Protein AF-A0A2U9IJY3-F1 (afdb_monomer)

Secondary structure (DSSP, 8-state):
---GGGS-HHHHHHHHHHHHH-HHHHHHHHHHHHHHGGGS-HHHHHHHHHHHHH-HHHHHHHHHHHTTTS-HHHHHHHHHHHH---

Organism: NCBI:txid619593

Foldseek 3Di:
DDQLLPDDPVVLVVLLVVLLVDVVSLLVCLLNCLLCLVNDDPVSNVSLLVSLLRDVSSVVNSLNNVVVPDDPVVSVVSVVVSPDDD

Mean predicted aligned error: 2.68 Å

Solvent-accessible surface area (backbone atoms only — not comparable to full-atom values): 4683 Å² total; per-residue (Å²): 131,85,59,56,65,74,48,56,71,70,56,47,50,50,52,54,56,48,32,66,78,31,66,72,51,11,59,68,45,23,29,38,47,18,56,24,47,91,73,47,55,70,69,57,48,50,52,53,42,52,40,32,61,75,29,71,61,25,28,56,34,21,53,59,16,30,61,77,73,44,54,75,68,58,48,50,54,51,50,52,57,39,69,58,78,128

Sequence (86 aa):
MFRFDKLCKASQIRILEQARINEDYAKLVAYHVGLAYPKLDEDIKNKAIENARKSEIFYSRFIEGIKQTLSPKEVEEIKLKIERKI

Structure (mmCIF, N/CA/C/O backbone):
data_AF-A0A2U9IJY3-F1
#
_entry.id   AF-A0A2U9IJY3-F1
#
loop_
_atom_site.group_PDB
_atom_site.id
_atom_site.type_symbol
_atom_site.label_atom_id
_atom_site.label_alt_id
_atom_site.label_comp_id
_atom_site.label_asym_id
_atom_site.label_entity_id
_atom_site.label_seq_id
_atom_site.pdbx_PDB_ins_code
_atom_site.Cartn_x
_atom_site.Cartn_y
_atom_site.Cartn_z
_atom_site.occupancy
_atom_site.B_iso_or_equiv
_atom_site.auth_seq_id
_atom_site.auth_comp_id
_atom_site.auth_asym_id
_atom_site.auth_atom_id
_atom_site.pdbx_PDB_model_num
ATOM 1 N N . MET A 1 1 ? 16.836 6.773 -1.303 1.00 67.94 1 MET A N 1
ATOM 2 C CA . MET A 1 1 ? 15.418 6.557 -0.927 1.00 67.94 1 MET A CA 1
ATOM 3 C C . MET A 1 1 ? 14.647 6.136 -2.171 1.00 67.94 1 MET A C 1
ATOM 5 O O . MET A 1 1 ? 14.738 6.840 -3.169 1.00 67.94 1 MET A O 1
ATOM 9 N N . PHE A 1 2 ? 13.939 5.004 -2.146 1.00 85.75 2 PHE A N 1
ATOM 10 C CA . PHE A 1 2 ? 13.129 4.553 -3.284 1.00 85.75 2 PHE A CA 1
ATOM 11 C C . PHE A 1 2 ? 11.878 5.437 -3.439 1.00 85.75 2 PHE A C 1
ATOM 13 O O . PHE A 1 2 ? 11.129 5.634 -2.483 1.00 85.75 2 PHE A O 1
ATOM 20 N N . ARG A 1 3 ? 11.688 6.017 -4.631 1.00 92.62 3 ARG A N 1
ATOM 21 C CA . ARG A 1 3 ? 10.631 6.994 -4.943 1.00 92.62 3 ARG A CA 1
ATOM 22 C C . ARG A 1 3 ? 9.620 6.390 -5.913 1.00 92.62 3 ARG A C 1
ATOM 24 O O . ARG A 1 3 ? 9.720 6.588 -7.120 1.00 92.62 3 ARG A O 1
ATOM 31 N N . PHE A 1 4 ? 8.652 5.648 -5.378 1.00 96.31 4 PHE A N 1
ATOM 32 C CA . PHE A 1 4 ? 7.615 4.988 -6.179 1.00 96.31 4 PHE A CA 1
ATOM 33 C C . PHE A 1 4 ? 6.782 5.988 -7.010 1.00 96.31 4 PHE A C 1
ATOM 35 O O . PHE A 1 4 ? 6.431 5.703 -8.153 1.00 96.31 4 PHE A O 1
ATOM 42 N N . ASP A 1 5 ? 6.567 7.206 -6.493 1.00 96.38 5 ASP A N 1
ATOM 43 C CA . ASP A 1 5 ? 5.878 8.314 -7.178 1.00 96.38 5 ASP A CA 1
ATOM 44 C C . ASP A 1 5 ? 6.598 8.823 -8.439 1.00 96.38 5 ASP A C 1
ATOM 46 O O . ASP A 1 5 ? 5.998 9.523 -9.247 1.00 96.38 5 ASP A O 1
ATOM 50 N N . LYS A 1 6 ? 7.890 8.513 -8.603 1.00 97.06 6 LYS A N 1
ATOM 51 C CA . LYS A 1 6 ? 8.718 8.994 -9.722 1.00 97.06 6 LYS A CA 1
ATOM 52 C C . LYS A 1 6 ? 8.901 7.976 -10.839 1.00 97.06 6 LYS A C 1
ATOM 54 O O . LYS A 1 6 ? 9.536 8.281 -11.844 1.00 97.06 6 LYS A O 1
ATOM 59 N N . LEU A 1 7 ? 8.359 6.778 -10.668 1.00 96.62 7 LEU A N 1
ATOM 60 C CA . LEU A 1 7 ? 8.373 5.756 -11.699 1.00 96.62 7 LEU A CA 1
ATOM 61 C C . LEU A 1 7 ? 7.307 6.054 -12.752 1.00 96.62 7 LEU A C 1
ATOM 63 O O . LEU A 1 7 ? 6.248 6.594 -12.442 1.00 96.62 7 LEU A O 1
ATOM 67 N N . CYS A 1 8 ? 7.561 5.658 -13.999 1.00 97.31 8 CYS A N 1
ATOM 68 C CA . CYS A 1 8 ? 6.510 5.673 -15.009 1.00 97.31 8 CYS A CA 1
ATOM 69 C C . CYS A 1 8 ? 5.388 4.691 -14.630 1.00 97.31 8 CYS A C 1
ATOM 71 O O . CYS A 1 8 ? 5.624 3.689 -13.945 1.00 97.31 8 CYS A O 1
ATOM 73 N N . LYS A 1 9 ? 4.173 4.949 -15.125 1.00 96.50 9 LYS A N 1
ATOM 74 C CA . LYS A 1 9 ? 2.974 4.161 -14.800 1.00 96.50 9 LYS A CA 1
ATOM 75 C C . LYS A 1 9 ? 3.165 2.658 -15.041 1.00 96.50 9 LYS A C 1
ATOM 77 O O . LYS A 1 9 ? 2.796 1.847 -14.199 1.00 96.50 9 LYS A O 1
ATOM 82 N N . ALA A 1 10 ? 3.817 2.279 -16.143 1.00 97.56 10 ALA A N 1
ATOM 83 C CA . ALA A 1 10 ? 4.118 0.879 -16.453 1.00 97.56 10 ALA A CA 1
ATOM 84 C C . ALA A 1 10 ? 4.993 0.207 -15.377 1.00 97.56 10 ALA A C 1
ATOM 86 O O . ALA A 1 10 ? 4.716 -0.917 -14.960 1.00 97.56 10 ALA A O 1
ATOM 87 N N . SER A 1 11 ? 6.011 0.908 -14.874 1.00 98.06 11 SER A N 1
ATOM 88 C CA . SER A 1 11 ? 6.869 0.404 -13.797 1.00 98.06 11 SER A CA 1
ATOM 89 C C . SER A 1 11 ? 6.124 0.309 -12.467 1.00 98.06 11 SER A C 1
ATOM 91 O O . SER A 1 11 ? 6.287 -0.679 -11.755 1.00 98.06 11 SER A O 1
ATOM 93 N N . GLN A 1 12 ? 5.270 1.288 -12.146 1.00 98.38 12 GLN A N 1
ATOM 94 C CA . GLN A 1 12 ? 4.419 1.242 -10.951 1.00 98.38 12 GLN A CA 1
ATOM 95 C C . GLN A 1 12 ? 3.492 0.022 -10.976 1.00 98.38 12 GLN A C 1
ATOM 97 O O . GLN A 1 12 ? 3.426 -0.718 -9.995 1.00 98.38 12 GLN A O 1
ATOM 102 N N . ILE A 1 13 ? 2.838 -0.230 -12.115 1.00 98.06 13 ILE A N 1
ATOM 103 C CA . ILE A 1 13 ? 1.980 -1.404 -12.320 1.00 98.06 13 ILE A CA 1
ATOM 104 C C . ILE A 1 13 ? 2.781 -2.691 -12.135 1.00 98.06 13 ILE A C 1
ATOM 106 O O . ILE A 1 13 ? 2.389 -3.533 -11.331 1.00 98.06 13 ILE A O 1
ATOM 110 N N . ARG A 1 14 ? 3.928 -2.822 -12.812 1.00 97.50 14 ARG A N 1
ATOM 111 C CA . ARG A 1 14 ? 4.760 -4.027 -12.731 1.00 97.50 14 ARG A CA 1
ATOM 112 C C . ARG A 1 14 ? 5.195 -4.328 -11.299 1.00 97.50 14 ARG A C 1
ATOM 114 O O . ARG A 1 14 ? 5.147 -5.477 -10.878 1.00 97.50 14 ARG A O 1
ATOM 121 N N . ILE A 1 15 ? 5.606 -3.315 -10.540 1.00 97.44 15 ILE A N 1
ATOM 122 C CA . ILE A 1 15 ? 5.990 -3.486 -9.131 1.00 97.44 15 ILE A CA 1
ATOM 123 C C . ILE A 1 15 ? 4.812 -3.993 -8.301 1.00 97.44 15 ILE A C 1
ATOM 125 O O . ILE A 1 15 ? 4.982 -4.918 -7.510 1.00 97.44 15 ILE A O 1
ATOM 129 N N . LEU A 1 16 ? 3.624 -3.416 -8.488 1.00 97.62 16 LEU A N 1
ATOM 130 C CA . LEU A 1 16 ? 2.419 -3.852 -7.785 1.00 97.62 16 LEU A CA 1
ATOM 131 C C . LEU A 1 16 ? 2.043 -5.293 -8.158 1.00 97.62 16 LEU A C 1
ATOM 133 O O . LEU A 1 16 ? 1.675 -6.067 -7.280 1.00 97.62 16 LEU A O 1
ATOM 137 N N . GLU A 1 17 ? 2.185 -5.687 -9.420 1.00 96.62 17 GLU A N 1
ATOM 138 C CA . GLU A 1 17 ? 1.932 -7.063 -9.862 1.00 96.62 17 GLU A CA 1
ATOM 139 C C . GLU A 1 17 ? 2.933 -8.062 -9.274 1.00 96.62 17 GLU A C 1
ATOM 141 O O . GLU A 1 17 ? 2.529 -9.136 -8.834 1.00 96.62 17 GLU A O 1
ATOM 146 N N . GLN A 1 18 ? 4.218 -7.701 -9.206 1.00 96.38 18 GLN A N 1
ATOM 147 C CA . GLN A 1 18 ? 5.242 -8.532 -8.564 1.00 96.38 18 GLN A CA 1
ATOM 148 C C . GLN A 1 18 ? 4.997 -8.668 -7.060 1.00 96.38 18 GLN A C 1
ATOM 150 O O . GLN A 1 18 ? 5.075 -9.767 -6.517 1.00 96.38 18 GLN A O 1
ATOM 155 N N . ALA A 1 19 ? 4.626 -7.574 -6.391 1.00 96.44 19 ALA A N 1
ATOM 156 C CA . ALA A 1 19 ? 4.292 -7.586 -4.969 1.00 96.44 19 ALA A CA 1
ATOM 157 C C . ALA A 1 19 ? 3.072 -8.463 -4.656 1.00 96.44 19 ALA A C 1
ATOM 159 O O . ALA A 1 19 ? 2.944 -8.965 -3.548 1.00 96.44 19 ALA A O 1
ATOM 160 N N . ARG A 1 20 ? 2.181 -8.684 -5.627 1.00 93.38 20 ARG A N 1
ATOM 161 C CA . ARG A 1 20 ? 1.019 -9.561 -5.452 1.00 93.38 20 ARG A CA 1
ATOM 162 C C . ARG A 1 20 ? 1.386 -11.044 -5.379 1.00 93.38 20 ARG A C 1
ATOM 164 O O . ARG A 1 20 ? 0.655 -11.8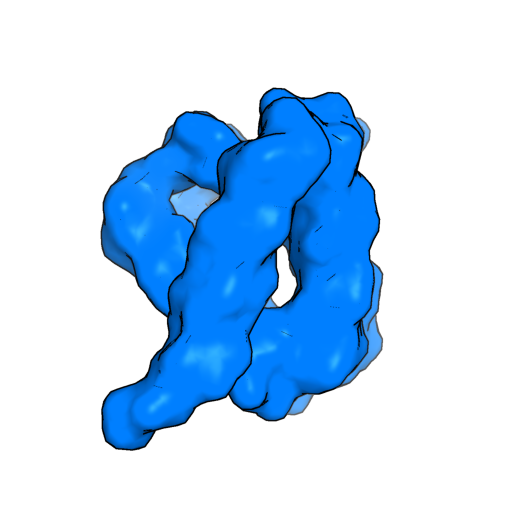08 -4.765 1.00 93.38 20 ARG A O 1
ATOM 171 N N . ILE A 1 21 ? 2.460 -11.458 -6.051 1.00 94.12 21 ILE A N 1
ATOM 172 C CA . ILE A 1 21 ? 2.834 -12.876 -6.209 1.00 94.12 21 ILE A CA 1
ATOM 173 C C . ILE A 1 21 ? 4.087 -13.267 -5.417 1.00 94.12 21 ILE A C 1
ATOM 175 O O . ILE A 1 21 ? 4.459 -14.436 -5.408 1.00 94.12 21 ILE A O 1
ATOM 179 N N . ASN A 1 22 ? 4.754 -12.302 -4.780 1.00 95.62 22 ASN A N 1
ATOM 180 C CA . ASN A 1 22 ? 5.966 -12.518 -4.002 1.0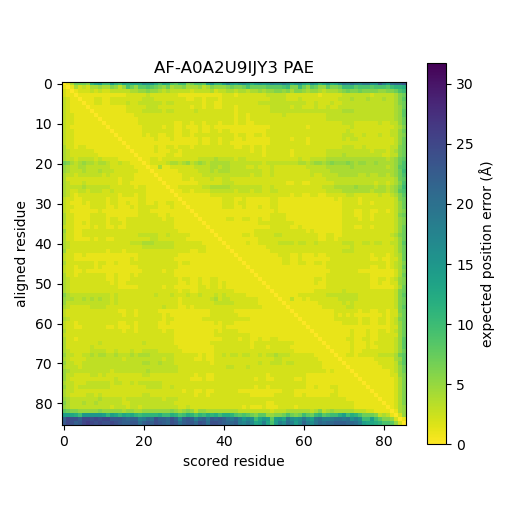0 95.62 22 ASN A CA 1
ATOM 181 C C . ASN A 1 22 ? 5.900 -11.712 -2.697 1.00 95.62 22 ASN A C 1
ATOM 183 O O . ASN A 1 22 ? 5.988 -10.482 -2.706 1.00 95.62 22 ASN A O 1
ATOM 187 N N . GLU A 1 23 ? 5.758 -12.417 -1.577 1.00 93.38 23 GLU A N 1
ATOM 188 C CA . GLU A 1 23 ? 5.604 -11.820 -0.247 1.00 93.38 23 GLU A CA 1
ATOM 189 C C . GLU A 1 23 ? 6.850 -11.067 0.232 1.00 93.38 23 GLU A C 1
ATOM 191 O O . GLU A 1 23 ? 6.726 -9.980 0.802 1.00 93.38 23 GLU A O 1
ATOM 196 N N . ASP A 1 24 ? 8.051 -11.583 -0.043 1.00 94.50 24 ASP A N 1
ATOM 197 C CA . ASP A 1 24 ? 9.302 -10.893 0.290 1.00 94.50 24 ASP A CA 1
ATOM 198 C C . ASP A 1 24 ? 9.412 -9.578 -0.480 1.00 94.50 24 ASP A C 1
ATOM 200 O O . ASP A 1 24 ? 9.768 -8.535 0.075 1.00 94.50 24 ASP A O 1
ATOM 204 N N . TYR A 1 25 ? 9.024 -9.598 -1.756 1.00 94.88 25 TYR A N 1
ATOM 205 C CA . TYR A 1 25 ? 8.967 -8.391 -2.564 1.00 94.88 25 TYR A CA 1
ATOM 206 C C . TYR A 1 25 ? 7.906 -7.415 -2.044 1.00 94.88 25 TYR A C 1
ATOM 208 O O . TYR A 1 25 ? 8.184 -6.222 -1.919 1.00 94.88 25 TYR A O 1
ATOM 216 N N . ALA A 1 26 ? 6.720 -7.905 -1.664 1.00 96.06 26 ALA A N 1
ATOM 217 C CA . ALA A 1 26 ?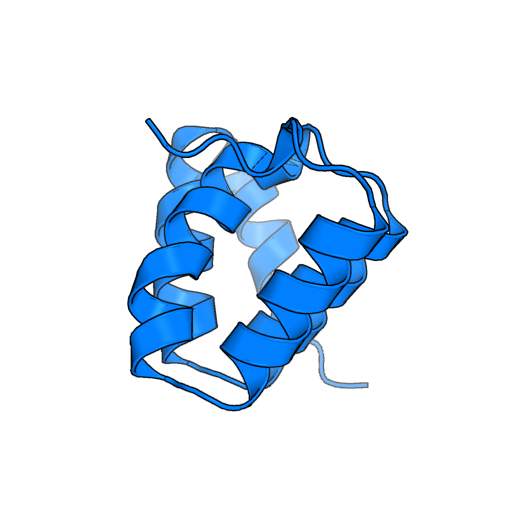 5.666 -7.098 -1.049 1.00 96.06 26 ALA A CA 1
ATOM 218 C C . ALA A 1 26 ? 6.158 -6.386 0.214 1.00 96.06 26 ALA A C 1
ATOM 220 O O . ALA A 1 26 ? 5.971 -5.176 0.358 1.00 96.06 26 ALA A O 1
ATOM 221 N N . LYS A 1 27 ? 6.846 -7.119 1.096 1.00 92.31 27 LYS A N 1
ATOM 222 C CA . LYS A 1 27 ? 7.441 -6.593 2.329 1.00 92.31 27 LYS A CA 1
ATOM 223 C C . LYS A 1 27 ? 8.425 -5.456 2.051 1.00 92.31 27 LYS A C 1
ATOM 225 O O . LYS A 1 27 ? 8.459 -4.496 2.818 1.00 92.31 27 LYS A O 1
ATOM 230 N N . LEU A 1 28 ? 9.190 -5.548 0.961 1.00 93.75 28 LEU A N 1
ATOM 231 C CA . LEU A 1 28 ? 10.150 -4.521 0.551 1.00 93.75 28 LEU A CA 1
ATOM 232 C C . LEU A 1 28 ? 9.475 -3.271 -0.032 1.00 93.75 28 LEU A C 1
ATOM 234 O O . LEU A 1 28 ? 9.885 -2.155 0.282 1.00 93.75 28 LEU A O 1
ATOM 238 N N . VAL A 1 29 ? 8.460 -3.425 -0.889 1.00 96.81 29 VAL A N 1
ATOM 239 C CA . VAL A 1 29 ? 7.932 -2.285 -1.666 1.00 96.81 29 VAL A CA 1
ATOM 240 C C . VAL A 1 29 ? 6.719 -1.602 -1.043 1.00 96.81 29 VAL A C 1
ATOM 242 O O . VAL A 1 29 ? 6.540 -0.400 -1.245 1.00 96.81 29 VAL A O 1
ATOM 245 N N . ALA A 1 30 ? 5.888 -2.318 -0.282 1.00 97.94 30 ALA A N 1
ATOM 246 C CA . ALA A 1 30 ? 4.580 -1.825 0.156 1.00 97.94 30 ALA A CA 1
ATOM 247 C C . ALA A 1 30 ? 4.664 -0.562 1.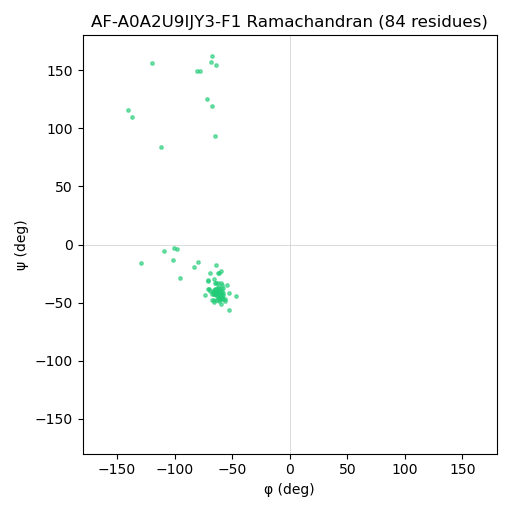027 1.00 97.94 30 ALA A C 1
ATOM 249 O O . ALA A 1 30 ? 3.872 0.362 0.846 1.00 97.94 30 ALA A O 1
ATOM 250 N N . TYR A 1 31 ? 5.676 -0.463 1.895 1.00 97.88 31 TYR A N 1
ATOM 251 C CA . TYR A 1 31 ? 5.931 0.748 2.681 1.00 97.88 31 TYR A CA 1
ATOM 252 C C . TYR A 1 31 ? 6.172 1.973 1.789 1.00 97.88 31 TYR A C 1
ATOM 254 O O . TYR A 1 31 ? 5.579 3.033 1.989 1.00 97.88 31 TYR A O 1
ATOM 262 N N . HIS A 1 32 ? 6.985 1.822 0.743 1.00 97.75 32 HIS A N 1
ATOM 263 C CA . HIS A 1 32 ? 7.275 2.908 -0.189 1.00 97.75 32 HIS A CA 1
ATOM 264 C C . HIS A 1 32 ? 6.089 3.264 -1.088 1.00 97.75 32 HIS A C 1
ATOM 266 O O . HIS A 1 32 ? 5.930 4.433 -1.442 1.00 97.75 32 HIS A O 1
ATOM 272 N N . VAL A 1 33 ? 5.241 2.289 -1.428 1.00 98.19 33 VAL A N 1
ATOM 273 C CA . VAL A 1 33 ? 3.950 2.555 -2.079 1.00 98.19 33 VAL A CA 1
ATOM 274 C C . VAL A 1 33 ? 3.068 3.399 -1.155 1.00 98.19 33 VAL A C 1
ATOM 276 O O . VAL A 1 33 ? 2.502 4.392 -1.605 1.00 98.19 33 VAL A O 1
ATOM 279 N N . GLY A 1 34 ? 3.013 3.069 0.141 1.00 97.88 34 GLY A N 1
ATOM 280 C CA . GLY A 1 34 ? 2.276 3.838 1.147 1.00 97.88 34 GLY A CA 1
ATOM 281 C C . GLY A 1 34 ? 2.769 5.280 1.273 1.00 97.88 34 GLY A C 1
ATOM 282 O O . GLY A 1 34 ? 1.972 6.209 1.201 1.00 97.88 34 GLY A O 1
ATOM 283 N N . LEU A 1 35 ? 4.087 5.488 1.352 1.00 97.88 35 LEU A N 1
ATOM 284 C CA . LEU A 1 35 ? 4.688 6.831 1.362 1.00 97.88 35 LEU A CA 1
ATOM 285 C C . LEU A 1 35 ? 4.352 7.657 0.111 1.00 97.88 35 LEU A C 1
ATOM 287 O O . LEU A 1 35 ? 4.249 8.882 0.168 1.00 97.88 35 LEU A O 1
ATOM 291 N N . ALA A 1 36 ? 4.245 7.001 -1.042 1.00 98.00 36 ALA A N 1
ATOM 292 C CA . ALA A 1 36 ? 3.949 7.661 -2.305 1.00 98.00 36 ALA A CA 1
ATOM 293 C C . ALA A 1 36 ? 2.449 7.908 -2.516 1.00 98.00 36 ALA A C 1
ATOM 295 O O . ALA A 1 36 ? 2.104 8.769 -3.325 1.00 98.00 36 ALA A O 1
ATOM 296 N N . TYR A 1 37 ? 1.576 7.196 -1.792 1.00 98.00 37 TYR A N 1
ATOM 297 C CA . TYR A 1 37 ? 0.135 7.104 -2.037 1.00 98.00 37 TYR A CA 1
ATOM 298 C C . TYR A 1 37 ? -0.581 8.439 -2.302 1.00 98.00 37 TYR A C 1
ATOM 300 O O . TYR A 1 37 ? -1.335 8.499 -3.276 1.00 98.00 37 TYR A O 1
ATOM 308 N N . PRO A 1 38 ? -0.331 9.537 -1.555 1.00 97.44 38 PRO A N 1
ATOM 309 C CA . PRO A 1 38 ? -1.022 10.808 -1.796 1.00 97.44 38 PRO A CA 1
ATOM 310 C C . PRO A 1 38 ? -0.754 11.398 -3.190 1.00 97.44 38 PRO A C 1
ATOM 312 O O . PRO A 1 38 ? -1.576 12.146 -3.712 1.00 97.44 38 PRO A O 1
ATOM 315 N N . LYS A 1 39 ? 0.384 11.043 -3.802 1.00 97.44 39 LYS A N 1
ATOM 316 C CA . LYS A 1 39 ? 0.878 11.570 -5.085 1.00 97.44 39 LYS A CA 1
ATOM 317 C C . LYS A 1 39 ? 0.571 10.664 -6.278 1.00 97.44 39 LYS A C 1
ATOM 319 O O . LYS A 1 39 ? 0.932 11.010 -7.399 1.00 97.44 39 LYS A O 1
ATOM 324 N N . LEU A 1 40 ? -0.018 9.495 -6.040 1.00 97.75 40 LEU A N 1
ATOM 325 C CA . LEU A 1 40 ? -0.332 8.531 -7.091 1.00 97.75 40 LEU A CA 1
ATOM 326 C C . LEU A 1 40 ? -1.622 8.921 -7.813 1.00 97.75 40 LEU A C 1
ATOM 328 O O . LEU A 1 40 ? -2.532 9.499 -7.210 1.00 97.75 40 LEU A O 1
ATOM 332 N N . ASP A 1 41 ? -1.700 8.567 -9.095 1.00 97.25 41 ASP A N 1
ATOM 333 C CA . ASP A 1 41 ? -2.956 8.624 -9.836 1.00 97.25 41 ASP A CA 1
ATOM 334 C C . ASP A 1 41 ? -3.958 7.579 -9.315 1.00 97.25 41 ASP A C 1
ATOM 336 O O . ASP A 1 41 ? -3.598 6.633 -8.605 1.00 97.25 41 ASP A O 1
ATOM 340 N N . GLU A 1 42 ? -5.233 7.773 -9.645 1.00 96.94 42 GLU A N 1
ATOM 341 C CA . GLU A 1 42 ? -6.325 6.975 -9.084 1.00 96.94 42 GLU A CA 1
ATOM 342 C C . GLU A 1 42 ? -6.259 5.496 -9.497 1.00 96.94 42 GLU A C 1
ATOM 344 O O . GLU A 1 42 ? -6.564 4.617 -8.689 1.00 96.94 42 GLU A O 1
ATOM 349 N N . ASP A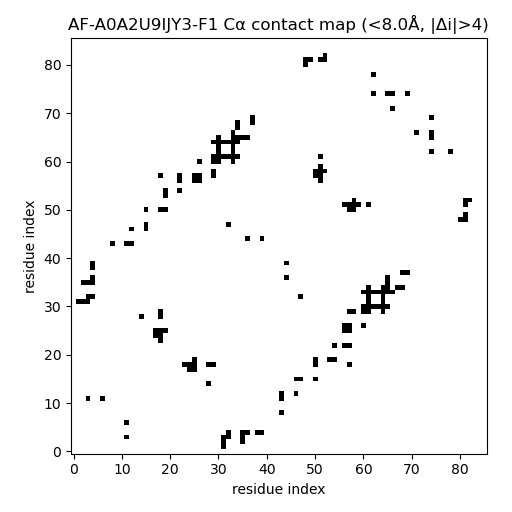 1 43 ? -5.777 5.186 -10.704 1.00 97.12 43 ASP A N 1
ATOM 350 C CA . ASP A 1 43 ? -5.644 3.798 -11.158 1.00 97.12 43 ASP A CA 1
ATOM 351 C C . ASP A 1 43 ? -4.601 3.053 -10.317 1.00 97.12 43 ASP A C 1
ATOM 353 O O . ASP A 1 43 ? -4.804 1.905 -9.907 1.00 97.12 43 ASP A O 1
ATOM 357 N N . ILE A 1 44 ? -3.478 3.714 -10.028 1.00 98.31 44 ILE A N 1
ATOM 358 C CA . ILE A 1 44 ? -2.407 3.142 -9.210 1.00 98.31 44 ILE A CA 1
ATOM 359 C C . ILE A 1 44 ? -2.833 3.037 -7.743 1.00 98.31 44 ILE A C 1
ATOM 361 O O . ILE A 1 44 ? -2.534 2.026 -7.100 1.00 98.31 44 ILE A O 1
ATOM 365 N N . LYS A 1 45 ? -3.579 4.018 -7.216 1.00 98.25 45 LYS A N 1
ATOM 366 C CA . LYS A 1 45 ? -4.176 3.933 -5.872 1.00 98.25 45 LYS A CA 1
ATOM 367 C C . LYS A 1 45 ? -5.090 2.718 -5.742 1.00 98.25 45 LYS A C 1
ATOM 369 O O . LYS A 1 45 ? -4.942 1.942 -4.797 1.00 98.25 45 LYS A O 1
ATOM 374 N N . ASN A 1 46 ? -5.966 2.499 -6.721 1.00 97.31 46 ASN A N 1
ATOM 375 C CA . ASN A 1 46 ? -6.873 1.354 -6.736 1.00 97.31 46 ASN A CA 1
ATOM 376 C C . ASN A 1 46 ? -6.124 0.016 -6.790 1.00 97.31 46 ASN A C 1
ATOM 378 O O . ASN A 1 46 ? -6.464 -0.902 -6.045 1.00 97.31 46 ASN A O 1
ATOM 382 N N . LYS A 1 47 ? -5.052 -0.090 -7.586 1.00 97.50 47 LYS A N 1
ATOM 383 C CA . LYS A 1 47 ? -4.194 -1.290 -7.598 1.00 97.50 47 LYS A CA 1
ATOM 384 C C . LYS A 1 47 ? -3.476 -1.522 -6.264 1.00 97.50 47 LYS A C 1
ATOM 386 O O . LYS A 1 47 ? -3.357 -2.664 -5.827 1.00 97.50 47 LYS A O 1
ATOM 391 N N . ALA A 1 48 ? -3.012 -0.465 -5.596 1.00 97.88 48 ALA A N 1
ATOM 392 C CA . ALA A 1 48 ? -2.406 -0.585 -4.269 1.00 97.88 48 ALA A CA 1
ATOM 393 C C . ALA A 1 48 ? -3.421 -1.085 -3.223 1.00 97.88 48 ALA A C 1
ATOM 395 O O . ALA A 1 48 ? -3.097 -1.983 -2.446 1.00 97.88 48 ALA A O 1
ATOM 396 N N . ILE A 1 49 ? -4.659 -0.571 -3.252 1.00 97.56 49 ILE A N 1
ATOM 397 C CA . ILE A 1 49 ? -5.772 -1.073 -2.429 1.00 97.56 49 ILE A CA 1
ATOM 398 C C . ILE A 1 49 ? -6.053 -2.549 -2.738 1.00 97.56 49 ILE A C 1
ATOM 400 O O . ILE A 1 49 ? -6.205 -3.346 -1.816 1.00 97.56 49 ILE A O 1
ATOM 404 N N . GLU A 1 50 ? -6.101 -2.939 -4.014 1.00 96.31 50 GLU A N 1
ATOM 405 C CA . GLU A 1 50 ? -6.343 -4.329 -4.415 1.00 96.31 50 GLU A CA 1
ATOM 406 C C . GLU A 1 50 ? -5.265 -5.281 -3.876 1.00 96.31 50 GLU A C 1
ATOM 408 O O . GLU A 1 50 ? -5.585 -6.358 -3.372 1.00 96.31 50 GLU A O 1
ATOM 413 N N . ASN A 1 51 ? -3.995 -4.879 -3.925 1.00 96.44 51 ASN A N 1
ATOM 414 C CA . ASN A 1 51 ? -2.907 -5.654 -3.332 1.00 96.44 51 ASN A CA 1
ATOM 415 C C . ASN A 1 51 ? -3.039 -5.761 -1.814 1.00 96.44 51 ASN A C 1
ATOM 417 O O . ASN A 1 51 ? -2.893 -6.852 -1.266 1.00 96.44 51 ASN A O 1
ATOM 421 N N . ALA A 1 52 ? -3.369 -4.659 -1.141 1.00 97.00 52 ALA A N 1
ATOM 422 C CA . ALA A 1 52 ? -3.588 -4.656 0.299 1.00 97.00 52 ALA A CA 1
ATOM 423 C C . ALA A 1 52 ? -4.769 -5.559 0.707 1.00 97.00 52 ALA A C 1
ATOM 425 O O . ALA A 1 52 ? -4.708 -6.220 1.735 1.00 97.00 52 ALA A O 1
ATOM 426 N N . ARG A 1 53 ? -5.812 -5.670 -0.125 1.00 95.62 53 ARG A N 1
ATOM 427 C CA . ARG A 1 53 ? -6.925 -6.613 0.100 1.00 95.62 53 ARG A CA 1
ATOM 428 C C . ARG A 1 53 ? -6.517 -8.081 0.023 1.00 95.62 53 ARG A C 1
ATOM 430 O O . ARG 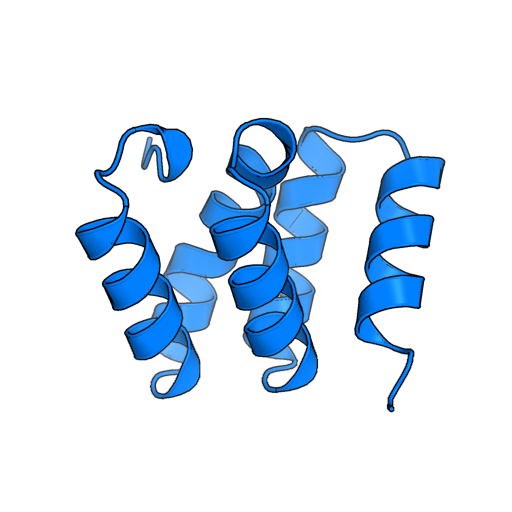A 1 53 ? -7.175 -8.923 0.625 1.00 95.62 53 ARG A O 1
ATOM 437 N N . LYS A 1 54 ? -5.498 -8.393 -0.777 1.00 93.69 54 LYS A N 1
ATOM 438 C CA . LYS A 1 54 ? -5.102 -9.768 -1.116 1.00 93.69 54 LYS A CA 1
ATOM 439 C C . LYS A 1 54 ? -3.885 -10.260 -0.337 1.00 93.69 54 LYS A C 1
ATOM 441 O O . LYS A 1 54 ? -3.608 -11.452 -0.368 1.00 93.69 54 LYS A O 1
ATOM 446 N N . SER A 1 55 ? -3.155 -9.367 0.329 1.00 94.88 55 SER A N 1
ATOM 447 C CA . SER A 1 55 ? -1.937 -9.696 1.068 1.00 94.88 55 SER A CA 1
ATOM 448 C C . SER A 1 55 ? -1.879 -8.917 2.377 1.00 94.88 55 SER A C 1
ATOM 450 O O . SER A 1 55 ? -1.733 -7.693 2.378 1.00 94.88 55 SER A O 1
ATOM 452 N N . GLU A 1 56 ? -1.923 -9.634 3.501 1.00 94.62 56 GLU A N 1
ATOM 453 C CA . GLU A 1 56 ? -1.789 -9.043 4.840 1.00 94.62 56 GLU A CA 1
ATOM 454 C C . GLU A 1 56 ? -0.423 -8.369 5.037 1.00 94.62 56 GLU A C 1
ATOM 456 O O . GLU A 1 56 ? -0.327 -7.301 5.647 1.00 94.62 56 GLU A O 1
ATOM 461 N N . ILE A 1 57 ? 0.638 -8.950 4.463 1.00 96.38 57 ILE A N 1
ATOM 462 C CA . ILE A 1 57 ? 1.994 -8.385 4.488 1.00 96.38 57 ILE A CA 1
ATOM 463 C C . ILE A 1 57 ? 2.021 -7.049 3.746 1.00 96.38 57 ILE A C 1
ATOM 465 O O . ILE A 1 57 ? 2.540 -6.060 4.276 1.00 96.38 57 ILE A O 1
ATOM 469 N N . PHE A 1 58 ? 1.440 -7.004 2.541 1.00 97.69 58 PHE A N 1
ATOM 470 C CA . PHE A 1 58 ? 1.333 -5.764 1.780 1.00 97.69 58 PHE A CA 1
ATOM 471 C C . PHE A 1 58 ? 0.511 -4.735 2.555 1.00 97.69 58 PHE A C 1
ATOM 473 O O . PHE A 1 58 ? 0.972 -3.610 2.723 1.00 97.69 58 PHE A O 1
ATOM 480 N N . TYR A 1 59 ? -0.663 -5.120 3.068 1.00 97.50 59 TYR A N 1
ATOM 481 C CA . TYR A 1 59 ? -1.534 -4.255 3.863 1.00 97.50 59 TYR A CA 1
ATOM 482 C C . TYR A 1 59 ? -0.785 -3.610 5.026 1.00 97.50 59 TYR A C 1
ATOM 484 O O . TYR A 1 59 ? -0.716 -2.388 5.105 1.00 97.50 59 TYR A O 1
ATOM 492 N N . SER A 1 60 ? -0.168 -4.414 5.891 1.00 97.69 60 SER A N 1
ATOM 493 C CA . SER A 1 60 ? 0.506 -3.926 7.095 1.00 97.69 60 SER A CA 1
ATOM 494 C C . SER A 1 60 ? 1.575 -2.875 6.770 1.00 97.69 60 SER A C 1
ATOM 496 O O . SER A 1 60 ? 1.563 -1.768 7.317 1.00 97.69 60 SER A O 1
ATOM 498 N N . ARG A 1 61 ? 2.444 -3.168 5.794 1.00 98.06 61 ARG A N 1
ATOM 499 C CA . ARG A 1 61 ? 3.515 -2.257 5.359 1.00 98.06 61 ARG A CA 1
ATOM 500 C C . ARG A 1 61 ? 2.995 -1.034 4.616 1.00 98.06 61 ARG A C 1
ATOM 502 O O . ARG A 1 61 ? 3.500 0.068 4.815 1.00 98.06 61 ARG A O 1
ATOM 509 N N . PHE A 1 62 ? 1.974 -1.203 3.788 1.00 98.19 62 PHE A N 1
ATOM 510 C CA . PHE A 1 62 ? 1.312 -0.104 3.097 1.00 98.19 62 PHE A CA 1
ATOM 511 C C . PHE A 1 62 ? 0.674 0.879 4.089 1.00 98.19 62 PHE A C 1
ATOM 513 O O . PHE A 1 62 ? 0.906 2.085 3.981 1.00 98.19 62 PHE A O 1
ATOM 520 N N . ILE A 1 63 ? -0.043 0.372 5.102 1.00 98.12 63 ILE A N 1
ATOM 521 C CA . ILE A 1 63 ? -0.640 1.181 6.173 1.00 98.12 63 ILE A CA 1
ATOM 522 C C . ILE A 1 63 ? 0.438 1.924 6.979 1.00 98.12 63 ILE A C 1
ATOM 524 O O . ILE A 1 63 ? 0.270 3.098 7.311 1.00 98.12 63 ILE A O 1
ATOM 528 N N . GLU A 1 64 ? 1.560 1.267 7.280 1.00 97.81 64 GLU A N 1
ATOM 529 C CA . GLU A 1 64 ? 2.715 1.902 7.926 1.00 97.81 64 GLU A CA 1
ATOM 530 C C . GLU A 1 64 ? 3.246 3.092 7.108 1.00 97.81 64 GLU A C 1
ATOM 532 O O . GLU A 1 64 ? 3.520 4.151 7.675 1.00 97.81 64 GLU A O 1
ATOM 537 N N . GLY A 1 65 ? 3.324 2.947 5.781 1.00 97.31 65 GLY A N 1
ATOM 538 C CA . GLY A 1 65 ? 3.756 4.004 4.867 1.00 97.31 65 GLY A CA 1
ATOM 539 C C . GLY A 1 65 ? 2.775 5.175 4.775 1.00 97.31 65 GLY A C 1
ATOM 540 O O . GLY A 1 65 ? 3.187 6.328 4.903 1.00 97.31 65 GLY A O 1
ATOM 541 N N . ILE A 1 66 ? 1.472 4.919 4.603 1.00 97.88 66 ILE A N 1
ATOM 542 C CA . ILE A 1 66 ? 0.484 6.011 4.491 1.00 97.88 66 ILE A CA 1
ATOM 543 C C . ILE A 1 66 ? 0.394 6.840 5.780 1.00 97.88 66 ILE A C 1
ATOM 545 O O . ILE A 1 66 ? 0.244 8.055 5.699 1.00 97.88 66 ILE A O 1
ATOM 549 N N . LYS A 1 67 ? 0.577 6.228 6.962 1.00 98.19 67 LYS A N 1
ATOM 550 C CA . LYS A 1 67 ? 0.579 6.931 8.261 1.00 98.19 67 LYS A CA 1
ATOM 551 C C . LYS A 1 67 ? 1.656 8.010 8.371 1.00 98.19 67 LYS A C 1
ATOM 553 O O . LYS A 1 67 ? 1.515 8.915 9.182 1.00 98.19 67 LYS A O 1
ATOM 558 N N . GLN A 1 68 ? 2.722 7.920 7.576 1.00 97.50 68 GLN A N 1
ATOM 559 C CA . GLN A 1 68 ? 3.784 8.931 7.561 1.00 97.50 68 GLN A CA 1
ATOM 560 C C . GLN A 1 68 ? 3.411 10.177 6.750 1.00 97.50 68 GLN A C 1
ATOM 562 O O . GLN A 1 68 ? 4.113 11.181 6.822 1.00 97.50 68 GLN A O 1
ATOM 567 N N . THR A 1 69 ? 2.366 10.105 5.919 1.00 96.62 69 THR A N 1
ATOM 568 C CA . THR A 1 69 ? 2.053 11.155 4.934 1.00 96.62 69 THR A CA 1
ATOM 569 C C . THR A 1 69 ? 0.609 11.643 4.970 1.00 96.62 69 THR A C 1
ATOM 571 O O . THR A 1 69 ? 0.335 12.708 4.425 1.00 96.62 69 THR A O 1
ATOM 574 N N . LEU A 1 70 ? -0.294 10.901 5.613 1.00 97.31 70 LEU A N 1
ATOM 575 C CA . LEU A 1 70 ? -1.720 11.204 5.709 1.00 97.31 70 LEU A CA 1
ATOM 576 C C . LEU A 1 70 ? -2.162 11.385 7.160 1.00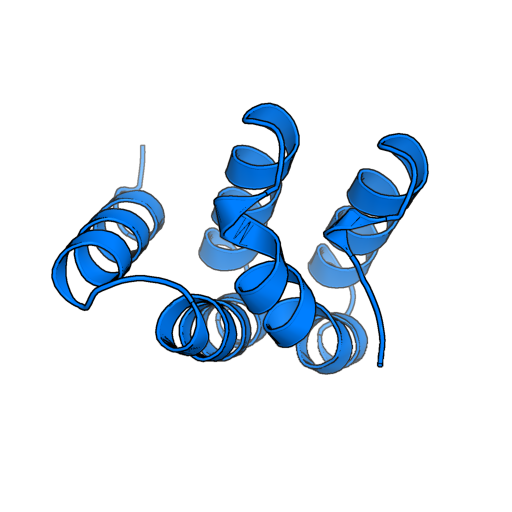 97.31 70 LEU A C 1
ATOM 578 O O . LEU A 1 70 ? -1.560 10.836 8.086 1.00 97.31 70 LEU A O 1
ATOM 582 N N . SER A 1 71 ? -3.254 12.125 7.357 1.00 98.00 71 SER A N 1
ATOM 583 C CA . SER A 1 71 ? -3.876 12.277 8.672 1.00 98.00 71 SER A CA 1
ATOM 584 C C . SER A 1 71 ? -4.510 10.962 9.160 1.00 98.00 71 SER A C 1
ATOM 586 O O . SER A 1 71 ? -4.891 10.113 8.348 1.00 98.00 71 SER A O 1
ATOM 588 N N . PRO A 1 72 ? -4.709 10.782 10.481 1.00 97.88 72 PRO A N 1
ATOM 589 C CA . PRO A 1 72 ? -5.359 9.585 11.020 1.00 97.88 72 PRO A CA 1
ATOM 590 C C . PRO A 1 72 ? -6.737 9.296 10.409 1.00 97.88 72 PRO A C 1
ATOM 592 O O . PRO A 1 72 ? -7.076 8.135 10.194 1.00 97.88 72 PRO A O 1
ATOM 595 N N . LYS A 1 73 ? -7.506 10.343 10.083 1.00 98.00 73 LYS A N 1
ATOM 596 C CA . LYS A 1 73 ? -8.821 10.215 9.445 1.00 98.00 73 LYS A CA 1
ATOM 597 C C . LYS A 1 73 ? -8.712 9.635 8.032 1.00 98.00 73 LYS A C 1
ATOM 599 O O . LYS A 1 73 ? -9.419 8.688 7.712 1.00 98.00 73 LYS A O 1
ATOM 604 N N . GLU A 1 74 ? -7.801 10.156 7.213 1.00 97.75 74 GLU A N 1
ATOM 605 C CA . GLU A 1 74 ? -7.579 9.662 5.846 1.00 97.75 74 GLU A CA 1
ATOM 606 C C . GLU A 1 74 ? -7.050 8.222 5.838 1.00 97.75 74 GLU A C 1
ATOM 608 O O . GLU A 1 74 ? -7.459 7.408 5.010 1.00 97.75 74 GLU A O 1
ATOM 613 N N . VAL A 1 75 ? -6.166 7.881 6.784 1.00 97.88 75 VAL A N 1
ATOM 614 C CA . VAL A 1 75 ? -5.692 6.501 6.967 1.00 97.88 75 VAL A CA 1
ATOM 615 C C . VAL A 1 75 ? -6.862 5.567 7.269 1.00 97.88 75 VAL A C 1
ATOM 617 O O . VAL A 1 75 ? -6.938 4.483 6.692 1.00 97.88 75 VAL A O 1
ATOM 620 N N . GLU A 1 76 ? -7.779 5.977 8.144 1.00 97.56 76 GLU A N 1
ATOM 621 C CA . GLU A 1 76 ? -8.944 5.168 8.501 1.00 97.56 76 GLU A CA 1
ATOM 622 C C . GLU A 1 76 ? -9.906 4.990 7.319 1.00 97.56 76 GLU A C 1
ATOM 624 O O . GLU A 1 76 ? -10.355 3.879 7.048 1.00 97.56 76 GLU A O 1
ATOM 629 N N . GLU A 1 77 ? -10.136 6.039 6.528 1.00 96.94 77 GLU A N 1
ATOM 630 C CA . GLU A 1 77 ? -10.915 5.940 5.289 1.00 96.94 77 GLU A CA 1
ATOM 631 C C . GLU A 1 77 ? -10.300 4.941 4.294 1.00 96.94 77 GLU A C 1
ATOM 633 O O . GLU A 1 77 ? -11.024 4.172 3.656 1.00 96.94 77 GLU A O 1
ATOM 638 N N . ILE A 1 78 ? -8.969 4.909 4.168 1.00 96.75 78 ILE A N 1
ATOM 639 C CA . ILE A 1 78 ? -8.268 3.951 3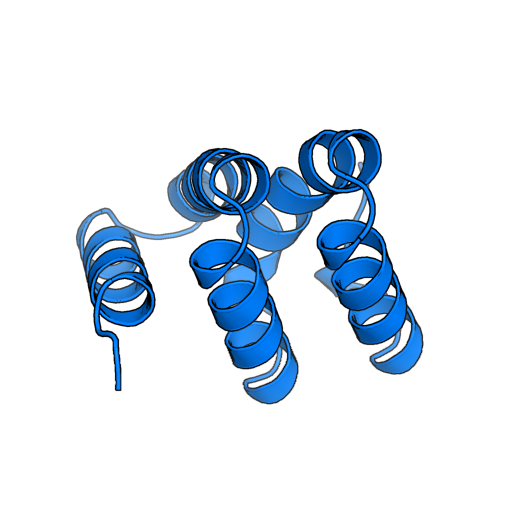.300 1.00 96.75 78 ILE A CA 1
ATOM 640 C C . ILE A 1 78 ? -8.408 2.520 3.827 1.00 96.75 78 ILE A C 1
ATOM 642 O O . ILE A 1 78 ? -8.680 1.617 3.035 1.00 96.75 78 ILE A O 1
ATOM 646 N N . LYS A 1 79 ? -8.273 2.290 5.138 1.00 97.06 79 LYS A N 1
ATOM 647 C CA . LYS A 1 79 ? -8.493 0.955 5.721 1.00 97.06 79 LYS A CA 1
ATOM 648 C C . LYS A 1 79 ? -9.915 0.464 5.478 1.00 97.06 79 LYS A C 1
ATOM 650 O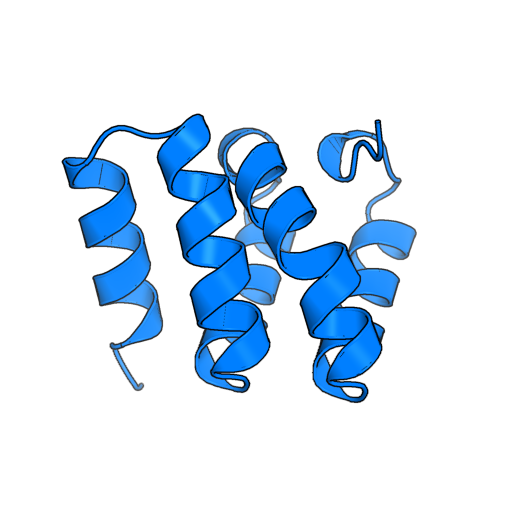 O . LYS A 1 79 ? -10.089 -0.641 4.976 1.00 97.06 79 LYS A O 1
ATOM 655 N N . LEU A 1 80 ? -10.916 1.313 5.716 1.00 95.94 80 LEU A N 1
ATOM 656 C CA . LEU A 1 80 ? -12.316 0.985 5.441 1.00 95.94 80 LEU A CA 1
ATOM 657 C C . LEU A 1 80 ? -12.541 0.663 3.957 1.00 95.94 80 LEU A C 1
ATOM 659 O O . LEU A 1 80 ? -13.290 -0.256 3.625 1.00 95.94 80 LEU A O 1
ATOM 663 N N . LYS A 1 81 ? -11.877 1.385 3.042 1.00 94.94 81 LYS A N 1
ATOM 664 C CA . LYS A 1 81 ? -11.901 1.055 1.608 1.00 94.94 81 LYS A CA 1
ATOM 665 C C . LYS A 1 81 ? -11.304 -0.325 1.337 1.00 94.94 81 LYS A C 1
ATOM 667 O O . LYS A 1 81 ? -11.857 -1.051 0.517 1.00 94.94 81 LYS A O 1
ATOM 672 N N . ILE A 1 82 ? -10.213 -0.703 1.998 1.00 95.38 82 ILE A N 1
ATOM 673 C CA . ILE A 1 82 ? -9.593 -2.027 1.847 1.00 95.38 82 ILE A CA 1
ATOM 674 C C . ILE A 1 82 ? -10.540 -3.114 2.378 1.00 95.38 82 ILE A C 1
ATOM 676 O O . ILE A 1 82 ? -10.841 -4.051 1.647 1.00 95.38 82 ILE A O 1
ATOM 680 N N . GLU A 1 83 ? -11.081 -2.957 3.583 1.00 90.88 83 GLU A N 1
ATOM 681 C CA . GLU A 1 83 ? -11.905 -3.966 4.268 1.00 90.88 83 GLU A CA 1
ATOM 682 C C . GLU A 1 83 ? -13.286 -4.197 3.638 1.00 90.88 83 GLU A C 1
ATOM 684 O O . GLU A 1 83 ? -13.852 -5.284 3.772 1.00 90.88 83 GLU A O 1
ATOM 689 N N . ARG A 1 84 ? -13.830 -3.213 2.910 1.00 83.81 84 ARG A N 1
ATOM 690 C CA . ARG A 1 84 ? -15.060 -3.391 2.126 1.00 83.81 84 ARG A CA 1
ATOM 691 C C . ARG A 1 84 ? -14.828 -4.398 0.992 1.00 83.81 84 ARG A C 1
ATOM 693 O O . ARG A 1 84 ? -14.388 -4.029 -0.099 1.00 83.81 84 ARG A O 1
ATOM 700 N N . LYS A 1 85 ? -15.144 -5.669 1.258 1.00 56.59 85 LYS A N 1
ATOM 701 C CA . LYS A 1 85 ? -15.355 -6.705 0.239 1.00 56.59 85 LYS A CA 1
ATOM 702 C C . LYS A 1 85 ? -16.630 -6.353 -0.537 1.00 56.59 85 LYS A C 1
ATOM 704 O O . LYS A 1 85 ? -17.688 -6.220 0.074 1.00 56.59 85 LYS A O 1
ATOM 709 N N . ILE A 1 86 ? -16.495 -6.136 -1.845 1.00 50.78 86 ILE A N 1
ATOM 710 C CA . ILE A 1 86 ? -17.617 -6.216 -2.794 1.00 50.78 86 ILE A CA 1
ATOM 711 C C . ILE A 1 86 ? -17.831 -7.697 -3.086 1.00 50.78 86 ILE A C 1
ATOM 713 O O . ILE A 1 86 ? -16.795 -8.383 -3.265 1.00 50.78 86 ILE A O 1
#

Radius of gyration: 11.51 Å; Cα contacts (8 Å, |Δi|>4): 96; chains: 1; bounding box: 33×25×28 Å

pLDDT: mean 95.12, std 7.48, range [50.78, 98.38]